Protein AF-A0A0M8V8H8-F1 (afdb_monomer_lite)

Secondary structure (DSSP, 8-state):
-EEGGGTEEEEEEEEEE-SS-EEEEEEEESPP---TTS-SPPPEEEEEEEETT--EEEEEEEEEEE-TTSS-EEEEEEEESPPPTT--EEEEEEEEEETTEEEEEEEEEE---

Sequence (113 aa):
MPILEGSHELTITRLKHGDDSFTLHYRVTPPLPETETGTGTPVLPLIEALDDLGNEYDDRGGAYGTHPDGTHTDGSLTAQPSLCPDASSLRLRITWLRGGKETSYDMTLGLRP

Structure (mmCIF, N/CA/C/O backbone):
data_AF-A0A0M8V8H8-F1
#
_entry.id   AF-A0A0M8V8H8-F1
#
loop_
_atom_site.group_PDB
_atom_site.id
_atom_site.type_symbol
_atom_site.label_atom_id
_atom_site.label_alt_id
_atom_site.label_comp_id
_atom_site.label_asym_id
_atom_site.label_entity_id
_atom_site.label_seq_id
_atom_site.pdbx_PDB_ins_code
_atom_site.Cartn_x
_atom_site.Cartn_y
_atom_site.Cartn_z
_atom_site.occupancy
_atom_site.B_iso_or_equiv
_atom_site.auth_seq_id
_atom_site.auth_comp_id
_atom_site.auth_asym_id
_atom_site.auth_atom_id
_atom_site.pdbx_PDB_model_num
ATOM 1 N N . MET A 1 1 ? -6.326 -9.848 2.395 1.00 91.31 1 MET A N 1
ATOM 2 C CA . MET A 1 1 ? -5.207 -10.384 3.217 1.00 91.31 1 MET A CA 1
ATOM 3 C C . MET A 1 1 ? -5.461 -10.048 4.680 1.00 91.31 1 MET A C 1
ATOM 5 O O . MET A 1 1 ? -5.630 -8.870 4.964 1.00 91.31 1 MET A O 1
ATOM 9 N N . PRO A 1 2 ? -5.510 -11.024 5.603 1.00 92.62 2 PRO A N 1
ATOM 10 C CA . PRO A 1 2 ? -5.757 -10.745 7.018 1.00 92.62 2 PRO A CA 1
ATOM 11 C C . PRO A 1 2 ? -4.590 -9.968 7.642 1.00 92.62 2 PRO A C 1
ATOM 13 O O . PRO A 1 2 ? -3.437 -10.375 7.514 1.00 92.62 2 PRO A O 1
ATOM 16 N N . ILE A 1 3 ? -4.898 -8.870 8.330 1.00 91.06 3 ILE A N 1
ATOM 17 C CA . ILE A 1 3 ? -3.949 -8.018 9.051 1.00 91.06 3 ILE A CA 1
ATOM 18 C C . ILE A 1 3 ? -4.417 -7.763 10.491 1.00 91.06 3 ILE A C 1
ATOM 20 O O . ILE A 1 3 ? -5.543 -8.103 10.857 1.00 91.06 3 ILE A O 1
ATOM 24 N N . LEU A 1 4 ? -3.545 -7.179 11.320 1.00 87.62 4 LEU A N 1
ATOM 25 C CA . LEU A 1 4 ? -3.796 -6.871 12.731 1.00 87.62 4 LEU A CA 1
ATOM 26 C C . LEU A 1 4 ? -4.385 -8.079 13.478 1.00 87.62 4 LEU A C 1
ATOM 28 O O . LEU A 1 4 ? -5.503 -8.034 13.984 1.00 87.62 4 LEU A O 1
ATOM 32 N N . GLU A 1 5 ? -3.644 -9.191 13.479 1.00 86.38 5 GLU A N 1
ATOM 33 C CA . GLU A 1 5 ? -4.060 -10.465 14.102 1.00 86.38 5 GLU A CA 1
ATOM 34 C C . GLU A 1 5 ? -5.335 -11.077 13.487 1.00 86.38 5 GLU A C 1
ATOM 36 O O . GLU A 1 5 ? -6.029 -11.869 14.117 1.00 86.38 5 GLU A O 1
ATOM 41 N N . GLY A 1 6 ? -5.646 -10.721 12.237 1.00 88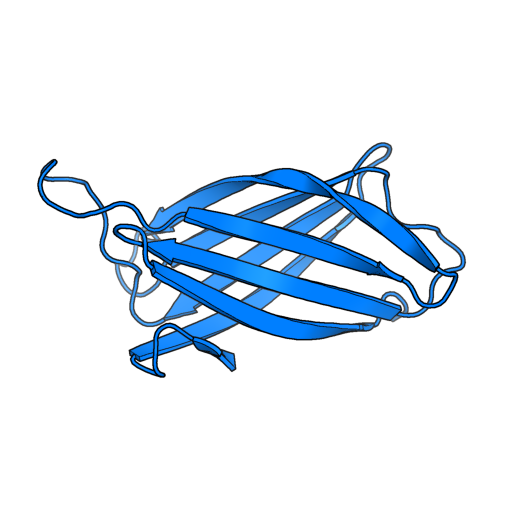.19 6 GLY A N 1
ATOM 42 C CA . GLY A 1 6 ? -6.821 -11.212 11.516 1.00 88.19 6 GLY A CA 1
ATOM 43 C C . GLY A 1 6 ? -8.111 -10.468 11.849 1.00 88.19 6 GLY A C 1
ATOM 44 O O . GLY A 1 6 ? -9.173 -10.859 11.377 1.00 88.19 6 GLY A O 1
ATOM 45 N N . SER A 1 7 ? -8.033 -9.388 12.630 1.00 90.25 7 SER A N 1
ATOM 46 C CA . SER A 1 7 ? -9.195 -8.547 12.934 1.00 90.25 7 SER A CA 1
ATOM 47 C C . SER A 1 7 ? -9.623 -7.663 11.760 1.00 90.25 7 SER A C 1
ATOM 49 O O . SER A 1 7 ? -10.753 -7.183 11.752 1.00 90.25 7 SER A O 1
ATOM 51 N N . HIS A 1 8 ? -8.731 -7.435 10.790 1.00 93.75 8 HIS A N 1
ATOM 52 C CA . HIS A 1 8 ? -9.010 -6.644 9.595 1.00 93.75 8 HIS A CA 1
ATOM 53 C C . HIS A 1 8 ? -8.496 -7.353 8.344 1.00 93.75 8 HIS A C 1
ATOM 55 O O . HIS A 1 8 ? -7.592 -8.186 8.401 1.00 93.75 8 HIS A O 1
ATOM 61 N N . GLU A 1 9 ? -9.039 -6.982 7.196 1.00 96.38 9 GLU A N 1
ATOM 62 C CA . GLU A 1 9 ? -8.616 -7.447 5.890 1.00 96.38 9 GLU A CA 1
ATOM 63 C C . GLU A 1 9 ? -8.087 -6.280 5.056 1.00 96.38 9 GLU A C 1
ATOM 65 O O . GLU A 1 9 ? -8.797 -5.307 4.820 1.00 96.38 9 GLU A O 1
ATOM 70 N N . LEU A 1 10 ? -6.839 -6.399 4.599 1.00 96.06 10 LEU A N 1
ATOM 71 C CA . LEU A 1 10 ? -6.202 -5.506 3.639 1.00 96.06 10 LEU A CA 1
ATOM 72 C C . LEU A 1 10 ? -6.442 -5.990 2.207 1.00 96.06 10 LEU A C 1
ATOM 74 O O . LEU A 1 10 ? -6.128 -7.138 1.866 1.00 96.06 10 LEU A O 1
ATOM 78 N N . THR A 1 11 ? -6.901 -5.086 1.352 1.00 96.44 11 THR A N 1
ATOM 79 C CA . THR A 1 11 ? -7.024 -5.280 -0.092 1.00 96.44 11 THR A CA 1
ATOM 80 C C . THR A 1 11 ? -6.260 -4.176 -0.806 1.00 96.44 11 THR A C 1
ATOM 82 O O . THR A 1 11 ? -6.522 -2.998 -0.585 1.00 96.44 11 THR A O 1
ATOM 85 N N . ILE A 1 12 ? -5.336 -4.539 -1.693 1.00 95.56 12 ILE A N 1
ATOM 86 C CA . ILE A 1 12 ? -4.717 -3.567 -2.597 1.00 95.56 12 ILE A CA 1
ATOM 87 C C . ILE A 1 12 ? -5.692 -3.287 -3.732 1.00 95.56 12 ILE A C 1
ATOM 89 O O . ILE A 1 12 ? -6.143 -4.211 -4.407 1.00 95.56 12 ILE A O 1
ATOM 93 N N . THR A 1 13 ? -6.037 -2.019 -3.924 1.00 96.62 13 THR A N 1
ATOM 94 C CA . THR A 1 13 ? -7.053 -1.605 -4.898 1.00 96.62 13 THR A CA 1
ATOM 95 C C . THR A 1 13 ? -6.430 -1.076 -6.179 1.00 96.62 13 THR A C 1
ATOM 97 O O . THR A 1 13 ? -6.995 -1.260 -7.256 1.00 96.62 13 THR A O 1
ATOM 100 N N . ARG A 1 14 ? -5.265 -0.423 -6.086 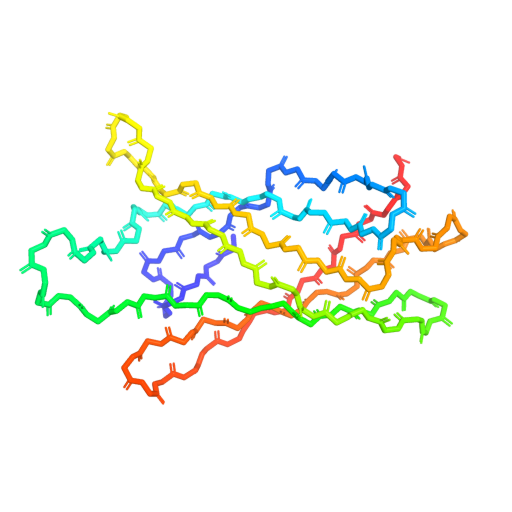1.00 96.06 14 ARG A N 1
ATOM 101 C CA . ARG A 1 14 ? -4.575 0.147 -7.244 1.00 96.06 14 ARG A CA 1
ATOM 102 C C . ARG A 1 14 ? -3.099 0.391 -6.956 1.00 96.06 14 ARG A C 1
ATOM 104 O O . ARG A 1 14 ? -2.752 0.912 -5.905 1.00 96.06 14 ARG A O 1
ATOM 111 N N . LEU A 1 15 ? -2.256 0.134 -7.950 1.00 96.12 15 LEU A N 1
ATOM 112 C CA . LEU A 1 15 ? -0.896 0.660 -8.018 1.00 96.12 15 LEU A CA 1
ATOM 113 C C . LEU A 1 15 ? -0.866 1.798 -9.047 1.00 96.12 15 LEU A C 1
ATOM 115 O O . LEU A 1 15 ? -1.264 1.616 -10.198 1.00 96.12 15 LEU A O 1
ATOM 119 N N . LYS A 1 16 ? -0.478 3.001 -8.626 1.00 95.88 16 LYS A N 1
ATOM 120 C CA . LYS A 1 16 ? -0.356 4.178 -9.491 1.00 95.88 16 LYS A CA 1
ATOM 121 C C . LYS A 1 16 ? 1.121 4.479 -9.715 1.00 95.88 16 LYS A C 1
ATOM 123 O O . LYS A 1 16 ? 1.851 4.714 -8.761 1.00 95.88 16 LYS A O 1
ATOM 128 N N . HIS A 1 17 ? 1.523 4.532 -10.977 1.00 94.62 17 HIS A N 1
ATOM 129 C CA . HIS A 1 17 ? 2.865 4.934 -11.377 1.00 94.62 17 HIS A CA 1
ATOM 130 C C . HIS A 1 17 ? 2.920 6.463 -11.497 1.00 94.62 17 HIS A C 1
ATOM 132 O O . HIS A 1 17 ? 1.971 7.083 -11.991 1.00 94.62 17 HIS A O 1
ATOM 138 N N . GLY A 1 18 ? 4.004 7.060 -11.018 1.00 93.19 18 GLY A N 1
ATOM 139 C CA . GLY A 1 18 ? 4.376 8.454 -11.240 1.00 93.19 18 GLY A CA 1
ATOM 140 C C . GLY A 1 18 ? 5.757 8.538 -11.886 1.00 93.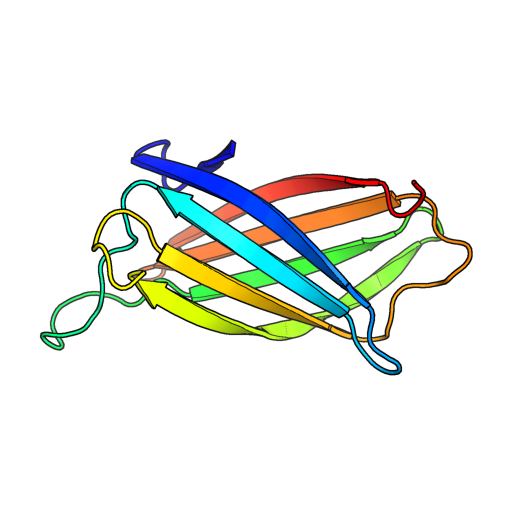19 18 GLY A C 1
ATOM 141 O O . GLY A 1 18 ? 6.411 7.519 -12.098 1.00 93.19 18 GLY A O 1
ATOM 142 N N . ASP A 1 19 ? 6.208 9.746 -12.203 1.00 93.00 19 ASP A N 1
ATOM 143 C CA . ASP A 1 19 ? 7.494 9.934 -12.889 1.00 93.00 19 ASP A CA 1
ATOM 144 C C . ASP A 1 19 ? 8.694 9.742 -11.941 1.00 93.00 19 ASP A C 1
ATOM 146 O O . ASP A 1 19 ? 9.754 9.284 -12.359 1.00 93.00 19 ASP A O 1
ATOM 150 N N . ASP A 1 20 ? 8.524 10.045 -10.651 1.00 95.94 20 ASP A N 1
ATOM 151 C CA . ASP A 1 20 ? 9.573 9.999 -9.622 1.00 95.94 20 ASP A CA 1
ATOM 152 C C . ASP A 1 20 ? 9.285 9.011 -8.478 1.00 95.94 20 ASP A C 1
ATOM 154 O O . ASP A 1 20 ? 10.144 8.762 -7.633 1.00 95.94 20 ASP A O 1
ATOM 158 N N . SER A 1 21 ? 8.073 8.461 -8.441 1.00 97.19 21 SER A N 1
ATOM 159 C CA . SER A 1 21 ? 7.519 7.679 -7.340 1.00 97.19 21 SER A CA 1
ATOM 160 C C . SER A 1 21 ? 6.420 6.745 -7.836 1.00 97.19 21 SER A C 1
ATOM 162 O O . SER A 1 21 ? 5.936 6.859 -8.965 1.00 97.19 21 SER A O 1
ATOM 164 N N . PHE A 1 22 ? 5.977 5.835 -6.978 1.00 97.25 22 PHE A N 1
ATOM 165 C CA . PHE A 1 22 ? 4.724 5.113 -7.165 1.00 97.25 22 PHE A CA 1
ATOM 166 C C . PHE A 1 22 ? 3.888 5.155 -5.888 1.00 97.25 22 PHE A C 1
ATOM 168 O O . PHE A 1 22 ? 4.414 5.261 -4.781 1.00 97.25 22 PHE A O 1
ATOM 175 N N . THR A 1 23 ? 2.571 5.051 -6.044 1.00 97.75 23 THR A N 1
ATOM 176 C CA . THR A 1 23 ? 1.615 5.065 -4.934 1.00 97.75 23 THR A CA 1
ATOM 177 C C . THR A 1 23 ? 0.775 3.795 -4.943 1.00 97.75 23 THR A C 1
ATOM 179 O O . THR A 1 23 ? 0.078 3.488 -5.914 1.00 97.75 23 THR A O 1
ATOM 182 N N . LEU A 1 24 ? 0.813 3.069 -3.833 1.00 97.50 24 LEU A N 1
ATOM 183 C CA . LEU A 1 24 ? -0.019 1.916 -3.536 1.00 97.50 24 LEU A CA 1
ATOM 184 C C . LEU A 1 24 ? -1.294 2.380 -2.830 1.00 97.50 24 LEU A C 1
ATOM 186 O O . LEU A 1 24 ? -1.233 2.847 -1.697 1.00 97.50 24 LEU A O 1
ATOM 190 N N . HIS A 1 25 ? -2.447 2.225 -3.470 1.00 97.69 25 HIS A N 1
ATOM 191 C CA . HIS A 1 25 ? -3.752 2.449 -2.857 1.00 97.69 25 HIS A CA 1
ATOM 192 C C . HIS A 1 25 ? -4.317 1.143 -2.303 1.00 97.69 25 HIS A C 1
ATOM 194 O O . HIS A 1 25 ? -4.237 0.086 -2.941 1.00 97.69 25 HIS A O 1
ATOM 200 N N . TYR A 1 26 ? -4.926 1.228 -1.128 1.00 97.06 26 TYR A N 1
ATOM 201 C CA . TYR A 1 26 ? -5.468 0.078 -0.427 1.00 97.06 26 TYR A CA 1
ATOM 202 C C . TYR A 1 26 ? -6.782 0.400 0.282 1.00 97.06 26 TYR A C 1
ATOM 204 O O . TYR A 1 26 ? -7.122 1.557 0.525 1.00 97.06 26 TYR A O 1
ATOM 212 N N . ARG A 1 27 ? -7.488 -0.669 0.646 1.00 97.31 27 ARG A N 1
ATOM 213 C CA . ARG A 1 27 ? -8.679 -0.682 1.488 1.00 97.31 27 ARG A CA 1
ATOM 214 C C . ARG A 1 27 ? -8.451 -1.607 2.682 1.00 97.31 27 ARG A C 1
ATOM 216 O O . ARG A 1 27 ? -7.893 -2.689 2.507 1.00 97.31 27 ARG A O 1
ATOM 223 N N . VAL A 1 28 ? -8.922 -1.214 3.863 1.00 96.75 28 VAL A N 1
ATOM 224 C CA . VAL A 1 28 ? -8.970 -2.061 5.066 1.00 96.75 28 VAL A CA 1
ATOM 225 C C . VAL A 1 28 ? -10.414 -2.229 5.542 1.00 96.75 28 VAL A C 1
ATOM 227 O O . VAL A 1 28 ? -11.142 -1.245 5.646 1.00 96.75 28 VAL A O 1
ATOM 230 N N . THR A 1 29 ? -10.848 -3.465 5.801 1.00 96.25 29 THR A N 1
ATOM 231 C CA . THR A 1 29 ? -12.209 -3.790 6.279 1.00 96.25 29 THR A CA 1
ATOM 232 C C . THR A 1 29 ? -12.165 -4.755 7.473 1.00 96.25 29 THR A C 1
ATOM 234 O O . THR A 1 29 ? -11.500 -5.782 7.357 1.00 96.25 29 THR A O 1
ATOM 237 N N . PRO A 1 30 ? -12.871 -4.507 8.596 1.00 94.81 30 PRO A N 1
ATOM 238 C CA . PRO A 1 30 ? -13.601 -3.277 8.950 1.00 94.81 30 PRO A CA 1
ATOM 239 C C . PRO A 1 30 ? -12.682 -2.035 8.996 1.00 94.81 30 PRO A C 1
ATOM 241 O O . PRO A 1 30 ? -11.470 -2.191 8.845 1.00 94.81 30 PRO A O 1
ATOM 244 N N . PRO A 1 31 ? -13.219 -0.806 9.139 1.00 93.81 31 PRO A N 1
ATOM 245 C CA . PRO A 1 31 ? -12.397 0.400 9.215 1.00 93.81 31 PRO A CA 1
ATOM 246 C C . PRO A 1 31 ? -11.365 0.319 10.343 1.00 93.81 31 PRO A C 1
ATOM 248 O O . PRO A 1 31 ? -11.653 -0.193 11.427 1.00 93.81 31 PRO A O 1
ATOM 251 N N . LEU A 1 32 ? -10.179 0.870 10.095 1.00 91.12 32 LEU A N 1
ATOM 252 C CA . LEU A 1 32 ? -9.189 1.112 11.135 1.00 91.12 32 LEU A CA 1
ATOM 253 C C . LEU A 1 32 ? -9.763 2.086 12.177 1.00 91.12 32 LEU A C 1
ATOM 255 O O . LEU A 1 32 ? -10.517 2.994 11.827 1.00 91.12 32 LEU A O 1
ATOM 259 N N . PRO A 1 33 ? -9.395 1.939 13.459 1.00 81.62 33 PRO A N 1
ATOM 260 C CA . PRO A 1 33 ? -9.846 2.852 14.497 1.00 81.62 33 PRO A CA 1
ATOM 261 C C . PRO A 1 33 ? -9.297 4.259 14.237 1.00 81.62 33 PRO A C 1
ATOM 263 O O . PRO A 1 33 ? -8.086 4.477 14.308 1.00 81.62 33 PRO A O 1
ATOM 266 N N . GLU A 1 34 ? -10.182 5.216 13.961 1.00 70.31 34 GLU A N 1
ATOM 267 C CA . GLU A 1 34 ? -9.787 6.612 13.803 1.00 70.31 34 GLU A CA 1
ATOM 268 C C . GLU A 1 34 ? -9.482 7.268 15.144 1.00 70.31 34 GLU A C 1
ATOM 270 O O . GLU A 1 34 ? -10.108 7.008 16.174 1.00 70.31 34 GLU A O 1
ATOM 275 N N . THR A 1 35 ? -8.522 8.184 15.127 1.00 61.03 35 THR A N 1
ATOM 276 C CA . THR A 1 35 ? -8.153 8.995 16.285 1.00 61.03 35 THR A CA 1
ATOM 277 C C . THR A 1 35 ? -9.047 10.229 16.452 1.00 61.03 35 THR A C 1
ATOM 279 O O . THR A 1 35 ? -8.619 11.176 17.106 1.00 61.03 35 THR A O 1
ATOM 282 N N . GLU A 1 36 ? -10.269 10.252 15.896 1.00 55.12 36 GLU A N 1
ATOM 283 C CA . GLU A 1 36 ? -11.152 11.438 15.886 1.00 55.12 36 GLU A CA 1
ATOM 284 C C . GLU A 1 36 ? -11.442 12.012 17.287 1.00 55.12 36 GLU A C 1
ATOM 286 O O . GLU A 1 36 ? -11.721 13.198 17.431 1.00 55.12 36 GLU A O 1
ATOM 291 N N . THR A 1 37 ? -11.308 11.211 18.348 1.00 50.69 37 THR A N 1
ATOM 292 C CA . THR A 1 37 ? -11.503 11.653 19.742 1.00 50.69 37 THR A CA 1
ATOM 293 C C . THR A 1 37 ? -10.203 11.869 20.527 1.00 50.69 37 THR A C 1
ATOM 295 O O . THR A 1 37 ? -10.246 12.062 21.740 1.00 50.69 37 THR A O 1
ATOM 298 N N . GLY A 1 38 ? -9.031 11.811 19.882 1.00 50.22 38 GLY A N 1
ATOM 299 C CA . GLY A 1 38 ? -7.724 12.047 20.518 1.00 50.22 38 GLY A CA 1
ATOM 300 C C . GLY A 1 38 ? -7.276 10.981 21.529 1.00 50.22 38 GLY A C 1
ATOM 301 O O . GLY A 1 38 ? -6.247 11.147 22.177 1.00 50.22 38 GLY A O 1
ATOM 302 N N . THR A 1 39 ? -8.031 9.888 21.677 1.00 55.62 39 THR A N 1
ATOM 303 C CA . THR A 1 39 ? -7.758 8.815 22.655 1.00 55.62 39 THR A CA 1
ATOM 304 C C . THR A 1 39 ? -7.305 7.500 22.014 1.00 55.62 39 THR A C 1
ATOM 306 O O . THR A 1 39 ? -6.783 6.625 22.705 1.00 55.62 39 THR A O 1
ATOM 309 N N . GLY A 1 40 ? -7.463 7.357 20.694 1.00 62.16 40 GLY A N 1
ATOM 310 C CA . GLY A 1 40 ? -6.975 6.206 19.939 1.00 62.16 40 GLY A CA 1
ATOM 311 C C . GLY A 1 40 ? -5.476 6.301 19.665 1.00 62.16 40 GLY A C 1
ATOM 312 O O . GLY A 1 40 ? -4.953 7.371 19.361 1.00 62.16 40 GLY A O 1
ATOM 313 N N . THR A 1 41 ? -4.767 5.177 19.744 1.00 74.06 41 THR A N 1
ATOM 314 C CA . THR A 1 41 ? -3.391 5.114 19.247 1.00 74.06 41 THR A CA 1
ATOM 315 C C . THR A 1 41 ? -3.414 5.044 17.721 1.00 74.06 41 THR A C 1
ATOM 317 O O . THR A 1 41 ? -4.027 4.104 17.202 1.00 74.06 41 THR A O 1
ATOM 320 N N . PRO A 1 42 ? -2.765 5.984 17.007 1.00 78.44 42 PRO A N 1
ATOM 321 C CA . PRO A 1 42 ? -2.770 5.987 15.553 1.00 78.44 42 PRO A CA 1
ATOM 322 C C . PRO A 1 42 ? -2.157 4.696 15.021 1.00 78.44 42 PRO A C 1
ATOM 324 O O . PRO A 1 42 ? -1.211 4.147 15.594 1.00 78.44 42 PRO A O 1
ATOM 327 N N . VAL A 1 43 ? -2.725 4.219 13.920 1.00 87.81 43 VAL A N 1
ATOM 328 C CA . VAL A 1 43 ? -2.187 3.102 13.152 1.00 87.81 43 VAL A CA 1
ATOM 329 C C . VAL A 1 43 ? -1.345 3.697 12.029 1.00 87.81 43 VAL A C 1
ATOM 331 O O . VAL A 1 43 ? -1.869 4.449 11.219 1.00 87.81 43 VAL A O 1
ATOM 334 N N . LEU A 1 44 ? -0.044 3.427 11.989 1.00 88.94 44 LEU A N 1
ATOM 335 C CA . LEU A 1 44 ? 0.855 3.995 10.981 1.00 88.94 44 LEU A CA 1
ATOM 336 C C . LEU A 1 44 ? 1.359 2.883 10.059 1.00 88.94 44 LEU A C 1
ATOM 338 O O . LEU A 1 44 ? 2.068 1.995 10.534 1.00 88.94 44 LEU A O 1
ATOM 342 N N . PRO A 1 45 ? 0.981 2.885 8.774 1.00 92.62 45 PRO A N 1
ATOM 343 C CA . PRO A 1 45 ? 1.547 1.968 7.801 1.00 92.62 45 PRO A CA 1
ATOM 344 C C . PRO A 1 45 ? 2.876 2.500 7.248 1.00 92.62 45 PRO A C 1
ATOM 346 O O . PRO A 1 45 ? 3.008 3.694 6.991 1.00 92.62 45 PRO A O 1
ATOM 349 N N . LEU A 1 46 ? 3.827 1.597 7.025 1.00 94.75 46 LEU A N 1
ATOM 350 C CA . LEU A 1 46 ? 5.065 1.822 6.278 1.00 94.75 46 LEU A CA 1
ATOM 351 C C . LEU A 1 46 ? 5.182 0.775 5.173 1.00 94.75 46 LEU A C 1
ATOM 353 O O . LEU A 1 46 ? 4.657 -0.335 5.319 1.00 94.75 46 LEU A O 1
ATOM 357 N N . ILE A 1 47 ? 5.883 1.117 4.093 1.00 96.12 47 ILE A N 1
ATOM 358 C CA . ILE A 1 47 ? 6.148 0.214 2.972 1.00 96.12 47 ILE A CA 1
ATOM 359 C C . ILE A 1 47 ? 7.648 -0.010 2.786 1.00 96.12 47 ILE A C 1
ATOM 361 O O . ILE A 1 47 ? 8.430 0.928 2.724 1.00 96.12 47 ILE A O 1
ATOM 365 N N . GLU A 1 48 ? 8.041 -1.265 2.639 1.00 96.25 48 GLU A N 1
ATOM 366 C CA . GLU A 1 48 ? 9.333 -1.648 2.079 1.00 96.25 48 GLU A CA 1
ATOM 367 C C . GLU A 1 48 ? 9.052 -2.379 0.768 1.00 96.25 48 GLU A C 1
ATOM 369 O O . GLU A 1 48 ? 8.127 -3.201 0.693 1.00 96.25 48 GLU A O 1
ATOM 374 N N . ALA A 1 49 ? 9.811 -2.074 -0.281 1.00 97.50 49 ALA A N 1
ATOM 375 C CA . ALA A 1 49 ? 9.572 -2.655 -1.592 1.00 97.50 49 ALA A CA 1
ATOM 376 C C . ALA A 1 49 ? 10.874 -3.017 -2.309 1.00 97.50 49 ALA A C 1
ATOM 378 O O . ALA A 1 49 ? 11.863 -2.291 -2.246 1.00 97.50 49 ALA A O 1
ATOM 379 N N . LEU A 1 50 ? 10.840 -4.154 -3.002 1.00 98.12 50 LEU A N 1
ATOM 380 C CA . LEU A 1 50 ? 11.956 -4.714 -3.757 1.00 98.12 50 LEU A CA 1
ATOM 381 C C . LEU A 1 50 ? 11.417 -5.398 -5.014 1.00 98.12 50 LEU A C 1
ATOM 383 O O . LEU A 1 50 ? 10.533 -6.256 -4.918 1.00 98.12 50 LEU A O 1
ATOM 387 N N . ASP A 1 51 ? 11.941 -5.053 -6.184 1.00 97.88 51 ASP A N 1
ATOM 388 C CA . ASP A 1 51 ? 11.538 -5.704 -7.433 1.00 97.88 51 ASP A CA 1
ATOM 389 C C . ASP A 1 51 ? 12.342 -6.984 -7.750 1.00 97.88 51 A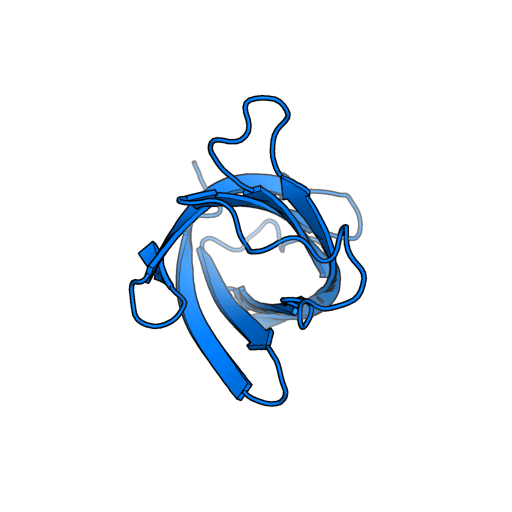SP A C 1
ATOM 391 O O . ASP A 1 51 ? 13.207 -7.434 -6.989 1.00 97.88 51 ASP A O 1
ATOM 395 N N . ASP A 1 52 ? 12.009 -7.634 -8.865 1.00 97.88 52 ASP A N 1
ATOM 396 C CA . ASP A 1 52 ? 12.684 -8.835 -9.369 1.00 97.88 52 ASP A CA 1
ATOM 397 C C . ASP A 1 52 ? 14.060 -8.573 -9.998 1.00 97.88 52 ASP A C 1
ATOM 399 O O . ASP A 1 52 ? 14.803 -9.526 -10.236 1.00 97.88 52 ASP A O 1
ATOM 403 N N . LEU A 1 53 ? 14.423 -7.309 -10.217 1.00 97.81 53 LEU A N 1
ATOM 404 C CA . LEU A 1 53 ? 15.740 -6.887 -10.696 1.00 97.81 53 LEU A CA 1
ATOM 405 C C . LEU A 1 53 ? 16.677 -6.482 -9.549 1.00 97.81 53 LEU A C 1
ATOM 407 O O . LEU A 1 53 ? 17.869 -6.276 -9.776 1.00 97.81 53 LEU A O 1
ATOM 411 N N . GLY A 1 54 ? 16.159 -6.423 -8.321 1.00 97.69 54 GLY A N 1
ATOM 412 C CA . GLY A 1 54 ? 16.914 -6.076 -7.124 1.00 97.69 54 GLY A CA 1
ATOM 413 C C . GLY A 1 54 ? 16.899 -4.586 -6.782 1.00 97.69 54 GLY A C 1
ATOM 414 O O . GLY A 1 54 ? 17.687 -4.177 -5.934 1.00 97.69 54 GLY A O 1
ATOM 415 N N . ASN A 1 55 ? 16.038 -3.776 -7.409 1.00 98.06 55 ASN A N 1
ATOM 416 C CA . ASN A 1 55 ? 15.889 -2.374 -7.025 1.00 98.06 55 ASN A CA 1
ATOM 417 C C . ASN A 1 55 ? 15.039 -2.268 -5.758 1.00 98.06 55 ASN A C 1
ATOM 419 O O . ASN A 1 55 ? 13.934 -2.814 -5.693 1.00 98.06 55 ASN A O 1
ATOM 423 N N . GLU A 1 56 ? 15.561 -1.542 -4.778 1.00 98.00 56 GLU A N 1
ATOM 424 C CA . GLU A 1 56 ? 14.872 -1.194 -3.539 1.00 98.00 56 GLU A CA 1
ATOM 425 C C . GLU A 1 56 ? 14.165 0.154 -3.683 1.00 98.00 56 GLU A C 1
ATOM 427 O O . GLU A 1 56 ? 14.609 1.030 -4.433 1.00 98.00 56 GLU A O 1
ATOM 432 N N . TYR A 1 57 ? 13.064 0.313 -2.952 1.00 97.69 57 TYR A N 1
ATOM 433 C CA . TYR A 1 57 ? 12.289 1.544 -2.938 1.00 97.69 57 TYR A CA 1
ATOM 434 C C . TYR A 1 57 ? 11.996 1.982 -1.500 1.00 97.69 57 TYR A C 1
ATOM 436 O O . TYR A 1 57 ? 11.493 1.204 -0.686 1.00 97.69 57 TYR A O 1
ATOM 444 N N . ASP A 1 58 ? 12.285 3.250 -1.224 1.00 95.50 58 ASP A N 1
ATOM 445 C CA . ASP A 1 58 ? 12.162 3.904 0.072 1.00 95.50 58 ASP A CA 1
ATOM 446 C C . ASP A 1 58 ? 10.739 4.412 0.318 1.00 95.50 58 ASP A C 1
ATOM 448 O O . ASP A 1 58 ? 10.142 5.067 -0.543 1.00 95.50 58 ASP A O 1
ATOM 452 N N . ASP A 1 59 ? 10.231 4.198 1.532 1.00 96.56 59 ASP A N 1
ATOM 453 C CA . ASP A 1 59 ? 8.977 4.786 2.006 1.00 96.56 59 ASP A CA 1
ATOM 454 C C . ASP A 1 59 ? 9.028 6.322 2.015 1.00 96.56 59 ASP A C 1
ATOM 456 O O . ASP A 1 59 ? 9.971 6.951 2.509 1.00 96.56 59 ASP A O 1
ATOM 460 N N . ARG A 1 60 ? 7.961 6.946 1.515 1.00 95.31 60 ARG A N 1
ATOM 461 C CA . ARG A 1 60 ? 7.695 8.389 1.613 1.00 95.31 60 ARG A CA 1
ATOM 462 C C . ARG A 1 60 ? 6.428 8.695 2.403 1.00 95.31 60 ARG A C 1
ATOM 464 O O . ARG A 1 60 ? 5.950 9.831 2.389 1.00 95.31 60 ARG A O 1
ATOM 471 N N . GLY A 1 61 ? 5.911 7.703 3.116 1.00 92.44 61 GLY A N 1
ATOM 472 C CA . GLY A 1 61 ? 4.732 7.808 3.943 1.00 92.44 61 GLY A CA 1
ATOM 473 C C . GLY A 1 61 ? 3.444 7.689 3.141 1.00 92.44 61 GLY A C 1
ATOM 474 O O . GLY A 1 61 ? 3.397 7.253 1.987 1.00 92.44 61 GLY A O 1
ATOM 475 N N . GLY A 1 62 ? 2.357 8.078 3.790 1.00 91.81 62 GLY A N 1
ATOM 476 C CA . GLY A 1 62 ? 1.026 7.816 3.291 1.00 91.81 62 GLY A CA 1
ATOM 477 C C . GLY A 1 62 ? -0.050 8.564 4.052 1.00 91.81 62 GLY A C 1
ATOM 478 O O . GLY A 1 62 ? 0.217 9.352 4.958 1.00 91.81 62 GLY A O 1
ATOM 479 N N . ALA A 1 63 ? -1.286 8.292 3.667 1.00 92.75 63 ALA A N 1
ATOM 480 C CA . ALA A 1 63 ? -2.471 8.826 4.310 1.00 92.75 63 ALA A CA 1
ATOM 481 C C . ALA A 1 63 ? -3.559 7.760 4.304 1.00 92.75 63 ALA A C 1
ATOM 483 O O . ALA A 1 63 ? -3.608 6.919 3.405 1.00 92.75 63 ALA A O 1
ATOM 484 N N . TYR A 1 64 ? -4.436 7.810 5.295 1.00 94.00 64 TYR A N 1
ATOM 485 C CA . TYR A 1 64 ? -5.629 6.986 5.337 1.00 94.00 64 TYR A CA 1
ATOM 486 C C . TYR A 1 64 ? -6.760 7.731 6.031 1.00 94.00 64 TYR A C 1
ATOM 488 O O . TYR A 1 64 ? -6.525 8.670 6.792 1.00 94.00 64 TYR A O 1
ATOM 496 N N . GLY A 1 65 ? -7.979 7.291 5.763 1.00 92.75 65 GLY A N 1
ATOM 497 C CA . GLY A 1 65 ? -9.181 7.791 6.407 1.00 92.75 65 GLY A CA 1
ATOM 498 C C . GLY A 1 65 ? -10.337 6.828 6.197 1.00 92.75 65 GLY A C 1
ATOM 499 O O . GLY A 1 65 ? -10.355 6.040 5.246 1.00 92.75 65 GLY A O 1
ATOM 500 N N . THR A 1 66 ? -11.293 6.859 7.110 1.00 94.38 66 THR A N 1
ATOM 501 C CA . THR A 1 66 ? -12.538 6.114 6.970 1.00 94.38 66 THR A CA 1
ATOM 502 C C . THR A 1 66 ? -13.294 6.656 5.775 1.00 94.38 66 THR A C 1
ATOM 504 O O . THR A 1 66 ? -13.452 7.863 5.587 1.00 94.38 66 THR A O 1
ATOM 507 N N . HIS A 1 67 ? -13.727 5.736 4.924 1.00 94.75 67 HIS A N 1
ATOM 508 C CA . HIS A 1 67 ? -14.520 6.065 3.759 1.00 94.75 67 HIS A CA 1
ATOM 509 C C . HIS A 1 67 ? -15.860 6.687 4.203 1.00 94.75 67 HIS A C 1
ATOM 511 O O . HIS A 1 67 ? -16.386 6.298 5.247 1.00 94.75 67 HIS A O 1
ATOM 517 N N . PRO A 1 68 ? -16.466 7.613 3.435 1.00 93.75 68 PRO A N 1
ATOM 518 C CA . PRO A 1 68 ? -17.667 8.339 3.866 1.00 93.75 68 PRO A CA 1
ATOM 519 C C . PRO A 1 68 ? -18.890 7.481 4.227 1.00 93.75 68 PRO A C 1
ATOM 521 O O . PRO A 1 68 ? -19.778 7.957 4.928 1.00 93.75 68 PRO A O 1
ATOM 524 N N . ASP A 1 69 ? -18.965 6.234 3.754 1.00 94.38 69 ASP A N 1
ATOM 525 C CA . ASP A 1 69 ? -20.031 5.295 4.140 1.00 94.38 69 ASP A CA 1
ATOM 526 C C . ASP A 1 69 ? -19.781 4.583 5.485 1.00 94.38 69 ASP A C 1
ATOM 528 O O . ASP A 1 69 ? -20.644 3.841 5.954 1.00 94.38 69 ASP A O 1
ATOM 532 N N . GLY A 1 70 ? -18.619 4.797 6.110 1.00 92.44 70 GLY A N 1
ATOM 533 C CA . GLY A 1 70 ? -18.238 4.225 7.400 1.00 92.44 70 GLY A CA 1
ATOM 534 C C . GLY A 1 70 ? -17.880 2.738 7.367 1.00 92.44 70 GLY A C 1
ATOM 535 O O . GLY A 1 70 ? -17.720 2.131 8.423 1.00 92.44 70 GLY A O 1
ATOM 536 N N . THR A 1 71 ? -17.781 2.114 6.188 1.00 95.31 71 THR A N 1
ATOM 537 C CA . THR A 1 71 ? -17.660 0.647 6.073 1.00 95.31 71 THR A CA 1
ATOM 538 C C . THR A 1 71 ? -16.228 0.136 5.965 1.00 95.31 71 THR A C 1
ATOM 540 O O . THR A 1 71 ? -15.970 -1.038 6.232 1.00 95.31 71 THR A O 1
ATOM 543 N N . HIS A 1 72 ? -15.287 0.993 5.577 1.00 96.38 72 HIS A N 1
ATOM 544 C CA . HIS A 1 72 ? -13.877 0.649 5.428 1.00 96.38 72 HIS A CA 1
ATOM 545 C C . HIS A 1 72 ? -12.985 1.876 5.600 1.00 96.38 72 HIS A C 1
ATOM 547 O O . HIS A 1 72 ? -13.458 3.010 5.621 1.00 96.38 72 HIS A O 1
ATOM 553 N N . THR A 1 73 ? -11.682 1.641 5.684 1.00 96.00 73 THR A N 1
ATOM 554 C CA . THR A 1 73 ? -10.660 2.682 5.561 1.00 96.00 73 THR A CA 1
ATOM 555 C C . THR A 1 73 ? -10.047 2.614 4.175 1.00 96.00 73 THR A C 1
ATOM 557 O O . THR A 1 73 ? -9.610 1.540 3.757 1.00 96.00 73 THR A O 1
ATOM 560 N N . ASP A 1 74 ? -9.971 3.749 3.490 1.00 97.12 74 ASP A N 1
ATOM 561 C CA . ASP A 1 74 ? -9.128 3.905 2.310 1.00 97.12 74 ASP A CA 1
ATOM 562 C C . ASP A 1 74 ? -7.782 4.481 2.720 1.00 97.12 74 ASP A C 1
ATOM 564 O O . ASP A 1 74 ? -7.691 5.322 3.618 1.00 97.12 74 ASP A O 1
ATOM 568 N N . GLY A 1 75 ? -6.724 4.056 2.042 1.00 96.06 75 GLY A N 1
ATOM 569 C CA . GLY A 1 75 ? -5.420 4.656 2.240 1.00 96.06 75 GLY A CA 1
ATOM 570 C C . GLY A 1 75 ? -4.492 4.530 1.049 1.00 96.06 75 GLY A C 1
ATOM 571 O O . GLY A 1 75 ? -4.794 3.900 0.031 1.00 96.06 75 GLY A O 1
ATOM 572 N N . SER A 1 76 ? -3.351 5.189 1.186 1.00 97.38 76 SER A N 1
ATOM 573 C CA . SER A 1 76 ? -2.280 5.209 0.204 1.00 97.38 76 SER A CA 1
ATOM 574 C C . SER A 1 76 ? -0.917 5.212 0.881 1.00 97.38 76 SER A C 1
ATOM 576 O O . SER A 1 76 ? -0.747 5.922 1.868 1.00 97.38 76 SER A O 1
ATOM 578 N N . LEU A 1 77 ? 0.044 4.495 0.304 1.00 97.56 77 LEU A N 1
ATOM 579 C CA . LEU A 1 77 ? 1.470 4.531 0.642 1.00 97.56 77 LEU A CA 1
ATOM 580 C C . LEU A 1 77 ? 2.263 4.901 -0.607 1.00 97.56 77 LEU A C 1
ATOM 582 O O . LEU A 1 77 ? 1.980 4.372 -1.682 1.00 97.56 77 LEU A O 1
ATOM 586 N N . THR A 1 78 ? 3.243 5.785 -0.480 1.00 97.75 78 THR A N 1
ATOM 587 C CA . THR A 1 78 ? 4.097 6.210 -1.594 1.00 97.75 78 THR A CA 1
ATOM 588 C C . THR A 1 78 ? 5.522 5.748 -1.353 1.00 97.75 78 THR A C 1
ATOM 590 O O . THR A 1 78 ? 6.039 5.920 -0.254 1.00 97.75 78 THR A O 1
ATOM 593 N N . ALA A 1 79 ? 6.164 5.214 -2.389 1.00 97.94 79 ALA A N 1
ATOM 594 C CA . ALA A 1 79 ? 7.574 4.847 -2.362 1.00 97.94 79 ALA A CA 1
ATOM 595 C C . ALA A 1 79 ? 8.347 5.470 -3.535 1.00 97.94 79 ALA A C 1
ATOM 597 O O . ALA A 1 79 ? 7.761 5.868 -4.550 1.00 97.94 79 ALA A O 1
ATOM 598 N N . GLN A 1 80 ? 9.663 5.595 -3.361 1.00 96.94 80 GLN A N 1
ATOM 599 C CA . GLN A 1 80 ? 10.596 6.174 -4.329 1.00 96.94 80 GLN A CA 1
ATOM 600 C C . GLN A 1 80 ? 11.840 5.296 -4.511 1.00 96.94 80 GLN A C 1
ATOM 602 O O . GLN A 1 80 ? 12.291 4.708 -3.538 1.00 96.94 80 GLN A O 1
ATOM 607 N N . PRO A 1 81 ? 12.453 5.248 -5.707 1.00 96.75 81 PRO A N 1
ATOM 608 C CA . PRO A 1 81 ? 12.094 5.979 -6.929 1.00 96.75 81 PRO A CA 1
ATOM 609 C C . PRO A 1 81 ? 10.829 5.430 -7.622 1.00 96.75 81 PRO A C 1
ATOM 611 O O . PRO A 1 81 ? 10.120 4.585 -7.077 1.00 96.75 81 PRO A O 1
ATOM 614 N N . SER A 1 82 ? 10.508 5.923 -8.822 1.00 96.19 82 SER A N 1
ATOM 615 C CA . SER A 1 82 ? 9.481 5.290 -9.658 1.00 96.19 82 SER A CA 1
ATOM 616 C C . SER A 1 82 ? 9.884 3.863 -10.037 1.00 96.19 82 SER A C 1
ATOM 618 O O . SER A 1 82 ? 11.071 3.538 -10.099 1.00 96.19 82 SER A O 1
ATOM 620 N N . LEU A 1 83 ? 8.885 3.018 -10.295 1.00 95.69 83 LEU A N 1
ATOM 621 C CA . LEU A 1 83 ? 9.075 1.606 -10.623 1.00 95.69 83 LEU A CA 1
ATOM 622 C C . LEU A 1 83 ? 9.918 1.441 -11.886 1.00 95.69 83 LEU A C 1
ATOM 624 O O . LEU A 1 83 ? 9.665 2.088 -12.906 1.00 95.69 83 LEU A O 1
ATOM 628 N N . CYS A 1 84 ? 10.882 0.522 -11.832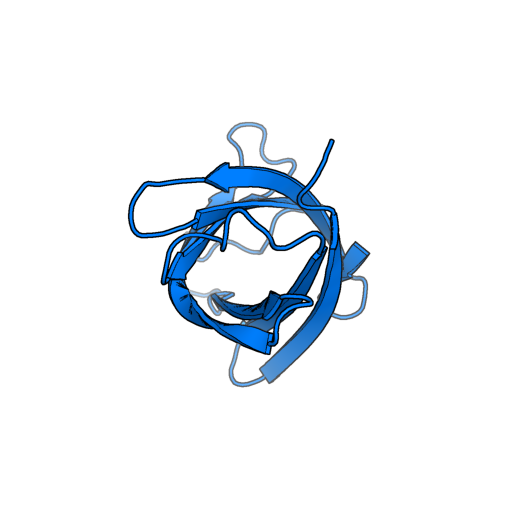 1.00 95.31 84 CYS A N 1
ATOM 629 C CA . CYS A 1 84 ? 11.666 0.156 -13.001 1.00 95.31 84 CYS A CA 1
ATOM 630 C C . CYS A 1 84 ? 10.735 -0.395 -14.103 1.00 95.31 84 CYS A C 1
ATOM 632 O O . CYS A 1 84 ? 9.993 -1.345 -13.845 1.00 95.31 84 CYS A O 1
ATOM 634 N N . PRO A 1 85 ? 10.763 0.150 -15.335 1.00 93.69 85 PRO A N 1
ATOM 635 C CA . PRO A 1 85 ? 9.863 -0.286 -16.406 1.00 93.69 85 PRO A CA 1
ATOM 636 C C . PRO A 1 85 ? 10.109 -1.735 -16.852 1.00 93.69 85 PRO A C 1
ATOM 638 O O . PRO A 1 85 ? 9.207 -2.370 -17.397 1.00 93.69 85 PRO A O 1
ATOM 641 N N . ASP A 1 86 ? 11.309 -2.264 -16.603 1.00 95.62 86 ASP A N 1
ATOM 642 C CA . ASP A 1 86 ? 11.679 -3.634 -16.956 1.00 95.62 86 ASP A CA 1
ATOM 643 C C . ASP A 1 86 ? 11.316 -4.653 -15.866 1.00 95.62 86 ASP A C 1
ATOM 645 O O . ASP A 1 86 ? 11.289 -5.856 -16.144 1.00 95.62 86 ASP A O 1
ATOM 649 N N . ALA A 1 87 ? 10.986 -4.203 -14.651 1.00 96.50 87 ALA A N 1
ATOM 650 C CA . ALA A 1 87 ? 10.569 -5.086 -13.569 1.00 96.50 87 ALA A CA 1
ATOM 651 C C . ALA A 1 87 ? 9.239 -5.783 -13.900 1.00 96.50 87 ALA A C 1
ATOM 653 O O . ALA A 1 87 ? 8.336 -5.223 -14.530 1.00 96.50 87 ALA A O 1
ATOM 654 N N . SER A 1 88 ? 9.108 -7.037 -13.479 1.00 96.50 88 SER A N 1
ATOM 655 C CA . SER A 1 88 ? 7.896 -7.838 -13.694 1.00 96.50 88 SER A CA 1
ATOM 656 C C . SER A 1 88 ? 7.101 -8.036 -12.413 1.00 96.50 88 SER A C 1
ATOM 658 O O . SER A 1 88 ? 5.891 -8.270 -12.473 1.00 96.50 88 SER A O 1
ATOM 660 N N . SER A 1 89 ? 7.750 -7.936 -11.253 1.00 97.06 89 SER A N 1
ATOM 661 C CA . SER A 1 89 ? 7.090 -8.118 -9.964 1.00 97.06 89 SER A CA 1
ATOM 662 C C . SER A 1 89 ? 7.666 -7.211 -8.891 1.00 97.06 89 SER A C 1
ATOM 664 O O . SER A 1 89 ? 8.833 -6.837 -8.941 1.00 97.06 89 SER A O 1
ATOM 666 N N . LEU A 1 90 ? 6.840 -6.910 -7.897 1.00 97.12 90 LEU A N 1
ATOM 667 C CA . LEU A 1 90 ? 7.211 -6.123 -6.735 1.00 97.12 90 LEU A CA 1
ATOM 668 C C . LEU A 1 90 ? 6.882 -6.919 -5.476 1.00 97.12 90 LEU A C 1
ATOM 670 O O . LEU A 1 90 ? 5.713 -7.214 -5.209 1.00 97.12 90 LEU A O 1
ATOM 674 N N . ARG A 1 91 ? 7.907 -7.275 -4.703 1.00 97.50 91 ARG A N 1
ATOM 675 C CA . ARG A 1 91 ? 7.731 -7.765 -3.336 1.00 97.50 91 ARG A CA 1
ATOM 676 C C . ARG A 1 91 ? 7.531 -6.560 -2.436 1.00 97.50 91 ARG A C 1
ATOM 678 O O . ARG A 1 91 ? 8.361 -5.658 -2.413 1.00 97.50 91 ARG A O 1
ATOM 685 N N . LEU A 1 92 ? 6.423 -6.566 -1.715 1.00 96.44 92 LEU A N 1
ATOM 686 C CA . LEU A 1 92 ? 6.051 -5.540 -0.760 1.00 96.44 92 LEU A CA 1
ATOM 687 C C . LEU A 1 92 ? 6.037 -6.134 0.636 1.00 96.44 92 LEU A C 1
ATOM 689 O O . LEU A 1 92 ? 5.508 -7.228 0.836 1.00 96.44 92 LEU A O 1
ATOM 693 N N . ARG A 1 93 ? 6.522 -5.361 1.596 1.00 96.56 93 ARG A N 1
ATOM 694 C CA . ARG A 1 93 ? 6.304 -5.581 3.017 1.00 96.56 93 ARG A CA 1
ATOM 695 C C . ARG A 1 93 ? 5.624 -4.348 3.585 1.00 96.56 93 ARG A C 1
ATOM 697 O O . ARG A 1 93 ? 6.166 -3.250 3.531 1.00 96.56 93 ARG A O 1
ATOM 704 N N . ILE A 1 94 ? 4.410 -4.532 4.092 1.00 95.75 94 ILE A N 1
ATOM 705 C CA . ILE A 1 94 ? 3.641 -3.462 4.731 1.00 95.75 94 ILE A CA 1
ATOM 706 C C . ILE A 1 94 ? 3.687 -3.686 6.234 1.00 95.75 94 ILE A C 1
ATOM 708 O O . ILE A 1 94 ? 3.180 -4.698 6.726 1.00 95.75 94 ILE A O 1
ATOM 712 N N . THR A 1 95 ? 4.274 -2.741 6.960 1.00 95.00 95 THR A N 1
ATOM 713 C CA . THR A 1 95 ? 4.386 -2.783 8.420 1.00 95.00 95 THR A CA 1
ATOM 714 C C . THR A 1 95 ? 3.395 -1.818 9.047 1.00 95.00 95 THR A C 1
ATOM 716 O O . THR A 1 95 ? 3.405 -0.629 8.754 1.00 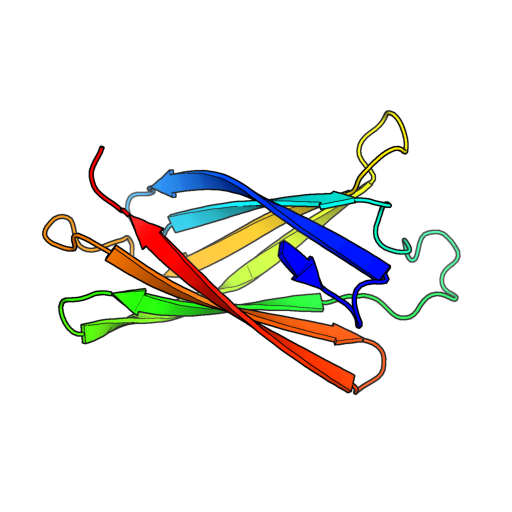95.00 95 THR A O 1
ATOM 719 N N . TRP A 1 96 ? 2.538 -2.333 9.926 1.00 92.38 96 TRP A N 1
ATOM 720 C CA . TRP A 1 96 ? 1.583 -1.546 10.699 1.00 92.38 96 TRP A CA 1
ATOM 721 C C . TRP A 1 96 ? 2.130 -1.305 12.103 1.00 92.38 96 TRP A C 1
ATOM 723 O O . TRP A 1 96 ? 2.307 -2.252 12.874 1.00 92.38 96 TRP A O 1
ATOM 733 N N . LEU A 1 97 ? 2.370 -0.041 12.445 1.00 90.75 97 LEU A N 1
ATOM 734 C CA . LEU A 1 97 ? 2.770 0.391 13.779 1.00 90.75 97 LEU A CA 1
ATOM 735 C C . LEU A 1 97 ? 1.541 0.841 14.568 1.00 90.75 97 LEU A C 1
ATOM 737 O O . LEU A 1 97 ? 0.786 1.706 14.121 1.00 90.75 97 LEU A O 1
ATOM 741 N N . ARG A 1 98 ? 1.347 0.290 15.767 1.00 87.75 98 ARG A N 1
ATOM 742 C CA . ARG A 1 98 ? 0.290 0.713 16.694 1.00 87.75 98 ARG A CA 1
ATOM 743 C C . ARG A 1 98 ? 0.766 0.548 18.131 1.00 87.75 98 ARG A C 1
ATOM 745 O O . ARG A 1 98 ? 0.995 -0.565 18.590 1.00 87.75 98 ARG A O 1
ATOM 752 N N . GLY A 1 99 ? 0.905 1.655 18.858 1.00 84.69 99 GLY A N 1
ATOM 753 C CA . GLY A 1 99 ? 1.250 1.626 20.288 1.00 84.69 99 GLY A CA 1
ATOM 754 C C . GLY A 1 99 ? 2.590 0.964 20.593 1.00 84.69 99 GLY A C 1
ATOM 755 O O . GLY A 1 99 ? 2.697 0.233 21.570 1.00 84.69 99 GLY A O 1
ATOM 756 N N . GLY A 1 100 ? 3.588 1.176 19.730 1.00 84.25 100 GLY A N 1
ATOM 757 C CA . GLY A 1 100 ? 4.915 0.563 19.854 1.00 84.25 100 GLY A CA 1
ATOM 758 C C . GLY A 1 100 ? 4.981 -0.906 19.425 1.00 84.25 100 GLY A C 1
ATOM 759 O O . GLY A 1 100 ? 6.055 -1.495 19.471 1.00 84.25 100 GLY A O 1
ATOM 760 N N . LYS A 1 101 ? 3.861 -1.504 18.997 1.00 88.00 101 LYS A N 1
ATOM 761 C CA . LYS A 1 101 ? 3.841 -2.822 18.364 1.00 88.00 101 LYS A CA 1
ATOM 762 C C . LYS A 1 101 ? 3.930 -2.672 16.852 1.00 88.00 101 LYS A C 1
ATOM 764 O O . LYS A 1 101 ? 3.194 -1.876 16.270 1.00 88.00 101 LYS A O 1
ATOM 769 N N . GLU A 1 102 ? 4.776 -3.489 16.241 1.00 92.38 102 GLU A N 1
ATOM 770 C CA . GLU A 1 102 ? 4.907 -3.599 14.791 1.00 92.38 102 GLU A CA 1
ATOM 771 C C . GLU A 1 102 ? 4.305 -4.920 14.322 1.00 92.38 102 GLU A C 1
ATOM 773 O O . GLU A 1 102 ? 4.434 -5.957 14.981 1.00 92.38 102 GLU A O 1
ATOM 778 N N . THR A 1 103 ? 3.598 -4.910 13.198 1.00 92.25 103 THR A N 1
ATOM 779 C CA . THR A 1 103 ? 3.130 -6.144 12.563 1.00 92.25 103 THR A CA 1
ATOM 780 C C . THR A 1 103 ? 3.221 -6.012 11.054 1.00 92.25 103 THR A C 1
ATOM 782 O O . THR A 1 103 ? 2.577 -5.146 10.463 1.00 92.25 103 THR A O 1
ATOM 785 N N . SER A 1 104 ? 4.030 -6.873 10.444 1.00 95.00 104 SER A N 1
ATOM 786 C CA . SER A 1 104 ? 4.352 -6.809 9.022 1.00 95.00 104 SER A CA 1
ATOM 787 C C . SER A 1 104 ? 3.657 -7.899 8.225 1.00 95.00 104 SER A C 1
ATOM 789 O O . SER A 1 104 ? 3.458 -9.013 8.713 1.00 95.00 104 SER A O 1
ATOM 791 N N . TYR A 1 105 ? 3.340 -7.573 6.977 1.00 94.69 105 TYR A N 1
ATOM 792 C CA . TYR A 1 105 ? 2.707 -8.476 6.031 1.00 94.69 105 TYR A CA 1
ATOM 793 C C . TYR A 1 105 ? 3.393 -8.378 4.680 1.00 94.69 105 TYR A C 1
ATOM 795 O O . TYR A 1 105 ? 3.491 -7.291 4.109 1.00 94.69 105 TYR A O 1
ATOM 803 N N . ASP A 1 106 ? 3.835 -9.526 4.182 1.00 95.25 106 ASP A N 1
ATOM 804 C CA . ASP A 1 106 ? 4.520 -9.627 2.903 1.00 95.25 106 ASP A CA 1
ATOM 805 C C . ASP A 1 106 ? 3.522 -10.008 1.803 1.00 95.25 106 ASP A C 1
ATOM 807 O O . ASP A 1 106 ? 2.659 -10.873 1.982 1.00 95.25 106 ASP A O 1
ATOM 811 N N . MET A 1 107 ? 3.641 -9.373 0.642 1.00 94.62 107 MET A N 1
ATOM 812 C CA . MET A 1 107 ? 2.864 -9.710 -0.545 1.00 94.62 107 MET A CA 1
ATOM 813 C C . MET A 1 107 ? 3.666 -9.475 -1.823 1.00 94.62 107 MET A C 1
ATOM 815 O O . MET A 1 107 ? 4.685 -8.792 -1.827 1.00 94.62 107 MET A O 1
ATOM 819 N N . THR A 1 108 ? 3.218 -10.056 -2.932 1.00 96.06 108 THR A N 1
ATOM 820 C CA . THR A 1 108 ? 3.831 -9.847 -4.249 1.00 96.06 108 THR A CA 1
ATOM 821 C C . THR A 1 108 ? 2.783 -9.333 -5.222 1.00 96.06 108 THR A C 1
ATOM 823 O O . THR A 1 108 ? 1.695 -9.900 -5.318 1.00 96.06 108 THR A O 1
ATOM 826 N N . LEU A 1 109 ? 3.116 -8.261 -5.935 1.00 94.56 109 LEU A N 1
ATOM 827 C CA . LEU A 1 109 ? 2.312 -7.699 -7.014 1.00 94.56 109 LEU A CA 1
ATOM 828 C C . LEU A 1 109 ? 2.978 -7.988 -8.359 1.00 94.56 109 LEU A C 1
ATOM 830 O O . LEU A 1 109 ? 4.192 -7.848 -8.491 1.00 94.56 109 LEU A O 1
ATOM 834 N N . GLY A 1 110 ? 2.183 -8.354 -9.363 1.00 94.69 110 GLY A N 1
ATOM 835 C CA . GLY A 1 110 ? 2.625 -8.311 -10.757 1.00 94.69 110 GLY A CA 1
ATOM 836 C C . GLY A 1 110 ? 2.607 -6.868 -11.260 1.00 94.69 110 GLY A C 1
ATOM 837 O O . GLY A 1 110 ? 1.638 -6.151 -11.018 1.00 94.69 110 GLY A O 1
ATOM 838 N N . LEU A 1 111 ? 3.676 -6.440 -11.933 1.00 90.75 111 LEU A N 1
ATOM 839 C CA . LEU A 1 111 ? 3.789 -5.093 -12.516 1.00 90.75 111 LEU A CA 1
ATOM 840 C C . LEU A 1 111 ? 3.385 -5.047 -13.993 1.00 90.75 111 LEU A C 1
ATOM 842 O O . LEU A 1 111 ? 3.171 -3.971 -14.549 1.00 90.75 111 LEU A O 1
ATOM 846 N N . ARG A 1 112 ? 3.271 -6.216 -14.628 1.00 78.81 112 ARG A N 1
ATOM 847 C CA . ARG A 1 112 ? 2.838 -6.362 -16.018 1.00 78.81 112 ARG A CA 1
ATOM 848 C C . ARG A 1 112 ? 1.373 -6.825 -16.062 1.00 78.81 112 ARG A C 1
ATOM 850 O O . ARG A 1 112 ? 0.998 -7.623 -15.200 1.00 78.81 112 ARG A O 1
ATOM 857 N N . PRO A 1 113 ? 0.565 -6.319 -17.013 1.00 58.94 113 PRO A N 1
ATOM 858 C CA . PRO A 1 113 ? -0.809 -6.777 -17.223 1.00 58.94 113 PRO A CA 1
ATOM 859 C C . PRO A 1 113 ? -0.902 -8.261 -17.591 1.00 58.94 113 PRO A C 1
ATOM 861 O O . PRO A 1 113 ? 0.053 -8.777 -18.220 1.00 58.94 113 PRO A O 1
#

Radius of gyration: 14.37 Å; chains: 1; bounding box: 37×23×40 Å

pLDDT: mean 91.46, std 10.29, range [50.22, 98.12]

Foldseek 3Di:
DQDPPNPKDKDFDDWAFDQFKIKTKIKIFAADDDCPVVPFFDKFKWKWKAFPVGDTWHWPGKDWDQDPVNGIIIMMTMIGGTDDPPTQKMWMWIWIDGPNDIDIDIDMDGPDD